Protein AF-A0A9D7SIC3-F1 (afdb_monomer_lite)

Foldseek 3Di:
DPPCVLVVVLVVVLVVLVVVDDPVCSVVVNVVSVVVSVVPDPDDDPVVVVVVVVVVVVVVVVVVVVVVVVVVVVVCVPDPVNVD

pLDDT: mean 85.75, std 11.19, range [50.44, 98.5]

Sequence (84 aa):
MIDTKPLDELARRVAALIAATPAKDVERNLRALLTSALGRLDLVTREEFDLQREALARSRERLAALEQQIAELEKRSRDPAARS

Secondary structure (DSSP, 8-state):
----HHHHHHHHHHHHHHHHS-TTTHHHHHHHHHHHHHHHS-PPPHHHHHHHHHHHHHHHHHHHHHHHHHHHHHHHHH-GGGG-

Structure (mmCIF, N/CA/C/O backbone):
data_AF-A0A9D7SIC3-F1
#
_entry.id   AF-A0A9D7SIC3-F1
#
loop_
_atom_site.group_PDB
_atom_site.id
_atom_site.type_symbol
_atom_site.label_atom_id
_atom_site.label_alt_id
_atom_site.label_comp_id
_atom_site.label_asym_id
_atom_site.label_entity_id
_atom_site.label_seq_id
_atom_site.pdbx_PDB_ins_code
_atom_site.Cartn_x
_atom_site.Cartn_y
_atom_site.Cartn_z
_atom_site.occupancy
_atom_site.B_iso_or_equiv
_atom_site.auth_seq_id
_atom_site.auth_comp_id
_atom_site.auth_asym_id
_atom_site.auth_atom_id
_atom_site.pdbx_PDB_model_num
ATOM 1 N N . MET A 1 1 ? -11.082 5.833 -8.668 1.00 56.75 1 MET A N 1
ATOM 2 C CA . MET A 1 1 ? -10.848 5.213 -9.991 1.00 56.75 1 MET A CA 1
ATOM 3 C C . MET A 1 1 ? -9.357 5.259 -10.241 1.00 56.75 1 MET A C 1
ATOM 5 O O . MET A 1 1 ? -8.768 6.280 -9.925 1.00 56.75 1 MET A O 1
ATOM 9 N N . ILE A 1 2 ? -8.745 4.174 -10.714 1.00 63.09 2 ILE A N 1
ATOM 10 C CA . ILE A 1 2 ? -7.331 4.205 -11.110 1.00 63.09 2 ILE A CA 1
ATOM 11 C C . ILE A 1 2 ? -7.238 5.089 -12.358 1.00 63.09 2 ILE A C 1
ATOM 13 O O . ILE A 1 2 ? -7.924 4.817 -13.343 1.00 63.09 2 ILE A O 1
ATOM 17 N N . ASP A 1 3 ? -6.441 6.154 -12.308 1.00 69.12 3 ASP A N 1
ATOM 18 C CA . ASP A 1 3 ? -6.184 7.0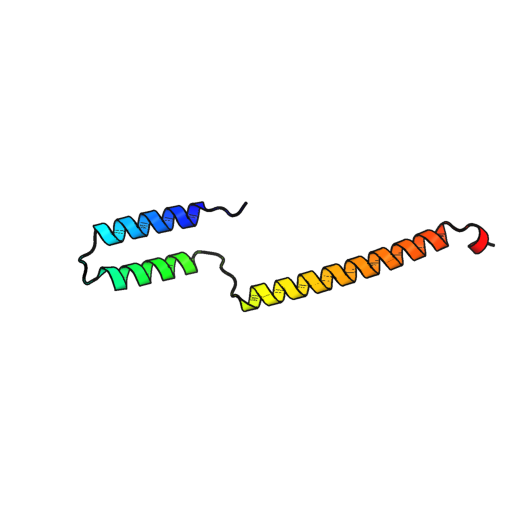01 -13.470 1.00 69.12 3 ASP A CA 1
ATOM 19 C C . ASP A 1 3 ? -5.349 6.219 -14.493 1.00 69.12 3 ASP A C 1
ATOM 21 O O . ASP A 1 3 ? -4.177 5.925 -14.270 1.00 69.12 3 ASP A O 1
ATOM 25 N N . THR A 1 4 ? -5.951 5.863 -15.629 1.00 76.56 4 THR A N 1
ATOM 26 C CA . THR A 1 4 ? -5.298 5.088 -16.703 1.00 76.56 4 THR A CA 1
ATOM 27 C C . THR A 1 4 ? -4.497 5.954 -17.678 1.00 76.56 4 THR A C 1
ATOM 29 O O . THR A 1 4 ? -3.707 5.433 -18.460 1.00 76.56 4 THR A O 1
ATOM 32 N N . LYS A 1 5 ? -4.638 7.284 -17.595 1.00 78.56 5 LYS A N 1
ATOM 33 C CA . LYS A 1 5 ? -3.924 8.278 -18.419 1.00 78.56 5 LYS A CA 1
ATOM 34 C C . LYS A 1 5 ? -2.407 8.034 -18.572 1.00 78.56 5 LYS A C 1
ATOM 36 O O . LYS A 1 5 ? -1.925 8.136 -19.700 1.00 78.56 5 LYS A O 1
ATOM 41 N N . PRO A 1 6 ? -1.633 7.699 -17.518 1.00 81.31 6 PRO A N 1
ATOM 42 C CA . PRO A 1 6 ? -0.200 7.423 -17.666 1.00 81.31 6 PRO A CA 1
ATOM 43 C C . PRO A 1 6 ? 0.105 6.158 -18.486 1.00 81.31 6 PRO A C 1
ATOM 45 O O . PRO A 1 6 ? 1.133 6.107 -19.162 1.00 81.31 6 PRO A O 1
ATOM 48 N N . LEU A 1 7 ? -0.785 5.158 -18.480 1.00 82.38 7 LEU A N 1
ATOM 49 C CA . LEU A 1 7 ? -0.646 3.956 -19.312 1.00 82.38 7 LEU A CA 1
ATOM 50 C C . LEU A 1 7 ? -0.913 4.274 -20.789 1.00 82.38 7 LEU A C 1
ATOM 52 O O . LEU A 1 7 ? -0.171 3.819 -21.659 1.00 82.38 7 LEU A O 1
ATOM 56 N N . ASP A 1 8 ? -1.917 5.107 -21.068 1.00 84.94 8 ASP A N 1
ATOM 57 C CA . ASP A 1 8 ? -2.235 5.550 -22.432 1.00 84.94 8 ASP A CA 1
ATOM 58 C C . ASP A 1 8 ? -1.091 6.375 -23.044 1.00 84.94 8 ASP A C 1
ATOM 60 O O . ASP A 1 8 ? -0.747 6.229 -24.221 1.00 84.94 8 ASP A O 1
ATOM 64 N N . GLU A 1 9 ? -0.453 7.230 -22.242 1.00 86.06 9 GLU A N 1
ATOM 65 C CA . GLU A 1 9 ? 0.706 8.008 -22.677 1.00 86.06 9 GLU A CA 1
ATOM 66 C C . GLU A 1 9 ? 1.936 7.123 -22.931 1.00 86.06 9 GLU A C 1
ATOM 68 O O . GLU A 1 9 ? 2.644 7.317 -23.926 1.00 86.06 9 GLU A O 1
ATOM 73 N N . LEU A 1 10 ? 2.165 6.111 -22.087 1.00 86.25 10 LEU A N 1
ATOM 74 C CA . LEU A 1 10 ? 3.209 5.109 -22.301 1.00 86.25 10 LEU A CA 1
ATOM 75 C C . LEU A 1 10 ? 2.998 4.352 -23.618 1.00 86.25 10 LEU A C 1
ATOM 77 O O . LEU A 1 10 ? 3.932 4.245 -24.413 1.00 86.25 10 LEU A O 1
ATOM 81 N N . ALA A 1 11 ? 1.776 3.878 -23.878 1.00 85.38 11 ALA A N 1
ATOM 82 C CA . ALA A 1 11 ? 1.436 3.150 -25.099 1.00 85.38 11 ALA A CA 1
ATOM 83 C C . ALA A 1 11 ? 1.715 3.985 -26.361 1.00 85.38 11 ALA A C 1
ATOM 85 O O . ALA A 1 11 ? 2.319 3.493 -27.318 1.00 85.38 11 ALA A O 1
ATOM 86 N N . ARG A 1 12 ? 1.361 5.278 -26.340 1.00 88.25 12 ARG A N 1
ATOM 87 C CA . ARG A 1 12 ? 1.662 6.215 -27.438 1.00 88.25 12 ARG A CA 1
ATOM 88 C C . ARG A 1 12 ? 3.165 6.409 -27.645 1.00 88.25 12 ARG A C 1
ATOM 90 O O . ARG A 1 12 ? 3.626 6.397 -28.785 1.00 88.25 12 ARG A O 1
ATOM 97 N N . ARG A 1 13 ? 3.938 6.559 -26.564 1.00 85.62 13 ARG A N 1
ATOM 98 C CA . ARG A 1 13 ? 5.403 6.719 -26.628 1.00 85.62 13 ARG A CA 1
ATOM 99 C C . ARG A 1 13 ? 6.098 5.466 -27.162 1.00 85.62 13 ARG A C 1
ATOM 101 O O . ARG A 1 13 ? 7.026 5.585 -27.957 1.00 85.62 13 ARG A O 1
ATOM 108 N N . VAL A 1 14 ? 5.625 4.281 -26.778 1.00 86.44 14 VAL A N 1
ATOM 109 C CA . VAL A 1 14 ? 6.115 2.994 -27.296 1.00 86.44 14 VAL A CA 1
ATOM 110 C C . VAL A 1 14 ? 5.841 2.864 -28.796 1.00 86.44 14 VAL A C 1
ATOM 112 O O . VAL A 1 14 ? 6.760 2.554 -29.551 1.00 86.44 14 VAL A O 1
ATOM 115 N N . ALA A 1 15 ? 4.617 3.160 -29.247 1.00 84.62 15 ALA A N 1
ATOM 116 C CA . ALA A 1 15 ? 4.260 3.104 -30.665 1.00 84.62 15 ALA A CA 1
ATOM 117 C C . ALA A 1 15 ? 5.113 4.061 -31.520 1.00 84.62 15 ALA A C 1
ATOM 119 O O . ALA A 1 15 ? 5.611 3.674 -32.577 1.00 84.62 15 ALA A O 1
ATOM 120 N N . ALA A 1 16 ? 5.340 5.286 -31.032 1.00 86.06 16 ALA A N 1
ATOM 121 C CA . ALA A 1 16 ? 6.196 6.264 -31.700 1.00 86.06 16 ALA A CA 1
ATOM 122 C C . ALA A 1 16 ? 7.661 5.801 -31.783 1.00 86.06 16 ALA A C 1
ATOM 124 O O . ALA A 1 16 ? 8.301 5.955 -32.822 1.00 86.06 16 ALA A O 1
ATOM 125 N N . LEU A 1 17 ? 8.186 5.196 -30.713 1.00 84.81 17 LEU A N 1
ATOM 126 C CA . LEU A 1 17 ? 9.559 4.696 -30.683 1.00 84.81 17 LEU A CA 1
ATOM 127 C C . LEU A 1 17 ? 9.759 3.514 -31.646 1.00 84.81 17 LEU A C 1
ATOM 129 O O . LEU A 1 17 ? 10.765 3.469 -32.351 1.00 84.81 17 LEU A O 1
ATOM 133 N N . ILE A 1 18 ? 8.795 2.594 -31.729 1.00 84.12 18 ILE A N 1
ATOM 134 C CA . ILE A 1 18 ? 8.833 1.476 -32.684 1.00 84.12 18 ILE A CA 1
ATOM 135 C C . ILE A 1 18 ? 8.827 1.993 -34.131 1.00 84.12 18 ILE A C 1
ATOM 137 O O . ILE A 1 18 ? 9.590 1.496 -34.952 1.00 84.12 18 ILE A O 1
ATOM 141 N N . ALA A 1 19 ? 8.019 3.012 -34.440 1.00 83.69 19 ALA A N 1
ATOM 142 C CA . ALA A 1 19 ? 7.954 3.597 -35.782 1.00 83.69 19 ALA A CA 1
ATOM 143 C C . ALA A 1 19 ? 9.229 4.366 -36.184 1.00 83.69 19 ALA A C 1
ATOM 145 O O . ALA A 1 19 ? 9.551 4.444 -37.367 1.00 83.69 19 ALA A O 1
ATOM 146 N N . ALA A 1 20 ? 9.949 4.941 -35.214 1.00 82.50 20 ALA A N 1
ATOM 147 C CA . ALA A 1 20 ? 11.104 5.808 -35.455 1.00 82.50 20 ALA A CA 1
ATOM 148 C C . ALA A 1 20 ? 12.470 5.096 -35.389 1.00 82.50 20 ALA A C 1
ATOM 150 O O . ALA A 1 20 ? 13.487 5.716 -35.702 1.00 82.50 20 ALA A O 1
ATOM 151 N N . THR A 1 21 ? 12.527 3.826 -34.969 1.00 78.44 21 THR A N 1
ATOM 152 C CA . THR A 1 21 ? 13.794 3.135 -34.672 1.00 78.44 21 THR A CA 1
ATOM 153 C C . THR A 1 21 ? 14.013 1.929 -35.595 1.00 78.44 21 THR A C 1
ATOM 155 O O . THR A 1 21 ? 13.087 1.142 -35.792 1.00 78.44 21 THR A O 1
ATOM 158 N N . PRO A 1 22 ? 15.233 1.705 -36.127 1.00 83.62 22 PRO A N 1
ATOM 159 C CA . PRO A 1 22 ? 15.560 0.480 -36.856 1.00 83.62 22 PRO A CA 1
AT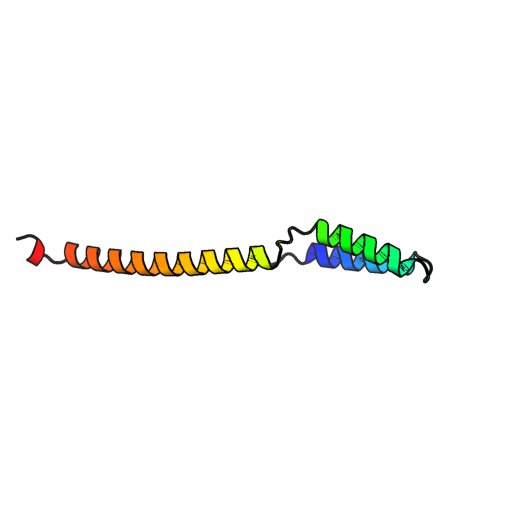OM 160 C C . PRO A 1 22 ? 15.296 -0.774 -36.014 1.00 83.62 22 PRO A C 1
ATOM 162 O O . PRO A 1 22 ? 15.618 -0.795 -34.827 1.00 83.62 22 PRO A O 1
ATOM 165 N N . ALA A 1 23 ? 14.797 -1.852 -36.632 1.00 77.31 23 ALA A N 1
ATOM 166 C CA . ALA A 1 23 ? 14.381 -3.083 -35.942 1.00 77.31 23 ALA A CA 1
ATOM 167 C C . ALA A 1 23 ? 15.437 -3.678 -34.983 1.00 77.31 23 ALA A C 1
ATOM 169 O O . ALA A 1 23 ? 15.079 -4.300 -33.988 1.00 77.31 23 ALA A O 1
ATOM 170 N N . LYS A 1 24 ? 16.732 -3.453 -35.250 1.00 75.62 24 LYS A N 1
ATOM 171 C CA . LYS A 1 24 ? 17.847 -3.927 -34.413 1.00 75.62 24 LYS A CA 1
ATOM 172 C C . LYS A 1 24 ? 18.011 -3.170 -33.085 1.00 75.62 24 LYS A C 1
ATOM 174 O O . LYS A 1 24 ? 18.570 -3.733 -32.153 1.00 75.62 24 LYS A O 1
ATOM 179 N N . ASP A 1 25 ? 17.522 -1.934 -32.982 1.00 83.44 25 ASP A N 1
ATOM 180 C CA . ASP A 1 25 ? 17.655 -1.080 -31.788 1.00 83.44 25 ASP A CA 1
ATOM 181 C C . ASP A 1 25 ? 16.336 -0.916 -31.009 1.00 83.44 25 ASP A C 1
ATOM 183 O O . ASP A 1 25 ? 16.327 -0.363 -29.904 1.00 83.44 25 ASP A O 1
ATOM 187 N N . VAL A 1 26 ? 15.220 -1.415 -31.560 1.00 85.56 26 VAL A N 1
ATOM 188 C CA . VAL A 1 26 ? 13.883 -1.331 -30.946 1.00 85.56 26 VAL A CA 1
ATOM 189 C C . VAL A 1 26 ? 13.873 -1.966 -29.560 1.00 85.56 26 VAL A C 1
ATOM 191 O O . VAL A 1 26 ? 13.389 -1.341 -28.623 1.00 85.56 26 VAL A O 1
ATOM 194 N N . GLU A 1 27 ? 14.437 -3.167 -29.398 1.00 83.00 27 GLU A N 1
ATOM 195 C CA . GLU A 1 27 ? 14.417 -3.889 -28.118 1.00 83.00 27 GLU A CA 1
ATOM 196 C C . GLU A 1 27 ? 15.098 -3.090 -26.997 1.00 83.00 27 GLU A C 1
ATOM 198 O O . GLU A 1 27 ? 14.524 -2.890 -25.922 1.00 83.00 27 GLU A O 1
ATOM 203 N N . ARG A 1 28 ? 16.304 -2.568 -27.261 1.00 86.25 28 ARG A N 1
ATOM 204 C CA . ARG A 1 28 ? 17.080 -1.790 -26.286 1.00 86.25 28 ARG A CA 1
ATOM 205 C C . ARG A 1 28 ? 16.345 -0.513 -25.883 1.00 86.25 28 ARG A C 1
ATOM 207 O O . ARG A 1 28 ? 16.230 -0.213 -24.694 1.00 86.25 28 ARG A O 1
ATOM 214 N N . ASN A 1 29 ? 15.843 0.229 -26.867 1.00 84.62 29 ASN A N 1
ATOM 215 C CA . ASN A 1 29 ? 15.160 1.498 -26.633 1.00 84.62 29 ASN A CA 1
ATOM 216 C C . ASN A 1 29 ? 13.795 1.293 -25.954 1.00 84.62 29 ASN A C 1
ATOM 218 O O . ASN A 1 29 ? 13.434 2.056 -25.058 1.00 84.62 29 ASN A O 1
ATOM 222 N N . LEU A 1 30 ? 13.073 0.225 -26.303 1.00 86.56 30 LEU A N 1
ATOM 223 C CA . LEU A 1 30 ? 11.820 -0.153 -25.656 1.00 86.56 30 LEU A CA 1
ATOM 224 C C . LEU A 1 30 ? 12.042 -0.510 -24.185 1.00 86.56 30 LEU A C 1
ATOM 226 O O . LEU A 1 30 ? 11.322 -0.014 -23.320 1.00 86.56 30 LEU A O 1
ATOM 230 N N . ARG A 1 31 ? 13.075 -1.304 -23.879 1.00 86.31 31 ARG A N 1
ATOM 231 C CA . ARG A 1 31 ? 13.426 -1.652 -22.497 1.00 86.31 31 ARG A CA 1
ATOM 232 C C . ARG A 1 31 ? 13.755 -0.411 -21.666 1.00 86.31 31 ARG A C 1
ATOM 234 O O . ARG A 1 31 ? 13.268 -0.290 -20.548 1.00 86.31 31 ARG A O 1
ATOM 241 N N . ALA A 1 32 ? 14.523 0.531 -22.214 1.00 87.62 32 ALA A N 1
ATOM 242 C CA . ALA A 1 32 ? 14.844 1.785 -21.532 1.00 87.62 32 ALA A CA 1
ATOM 243 C C . ALA A 1 32 ? 13.596 2.650 -21.265 1.00 87.62 32 ALA A C 1
ATOM 245 O O . ALA A 1 32 ? 13.434 3.172 -20.159 1.00 87.62 32 ALA A O 1
ATOM 246 N N . LEU A 1 33 ? 12.688 2.762 -22.243 1.00 87.12 33 LEU A N 1
ATOM 247 C CA . LEU A 1 33 ? 11.422 3.480 -22.073 1.00 87.12 33 LEU A CA 1
ATOM 248 C C . LEU A 1 33 ? 10.527 2.839 -21.011 1.00 87.12 33 LEU A C 1
ATOM 250 O O . LEU A 1 33 ? 10.004 3.557 -20.162 1.00 87.12 33 LEU A O 1
ATOM 254 N N . LEU A 1 34 ? 10.361 1.513 -21.038 1.00 87.12 34 LEU A N 1
ATOM 255 C CA . LEU A 1 34 ? 9.535 0.791 -20.069 1.00 87.12 34 LEU A CA 1
ATOM 256 C C . LEU A 1 34 ? 10.089 0.932 -18.651 1.00 87.12 34 LEU A C 1
ATOM 258 O O . LEU A 1 34 ? 9.332 1.251 -17.741 1.00 87.12 34 LEU A O 1
ATOM 262 N N . THR A 1 35 ? 11.403 0.787 -18.464 1.00 85.31 35 THR A N 1
ATOM 263 C CA . THR A 1 35 ? 12.041 0.998 -17.156 1.00 85.3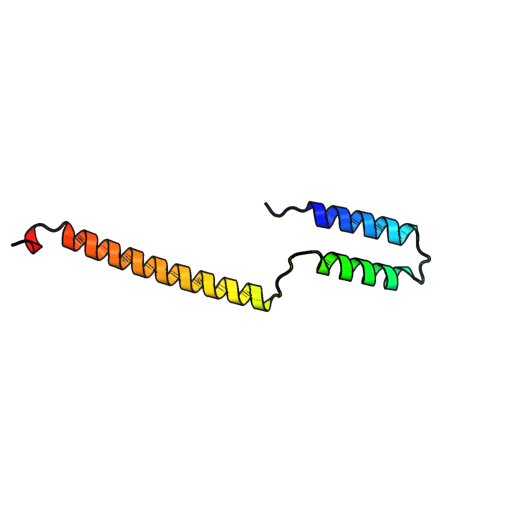1 35 THR A CA 1
ATOM 264 C C . THR A 1 35 ? 11.842 2.431 -16.659 1.00 85.31 35 THR A C 1
ATOM 266 O O . THR A 1 35 ? 11.493 2.635 -15.500 1.00 85.31 35 THR A O 1
ATOM 269 N N . SER A 1 36 ? 12.011 3.435 -17.528 1.00 86.62 36 SER A N 1
ATOM 270 C CA . SER A 1 36 ? 11.798 4.836 -17.147 1.00 86.62 36 SER A CA 1
ATOM 271 C C . SER A 1 36 ? 10.334 5.134 -16.821 1.00 86.62 36 SER A C 1
ATOM 273 O O . SER A 1 36 ? 10.055 5.887 -15.894 1.00 86.62 36 SER A O 1
ATOM 275 N N . ALA A 1 37 ? 9.394 4.550 -17.563 1.00 84.62 37 ALA A N 1
ATOM 276 C CA . ALA A 1 37 ? 7.971 4.751 -17.341 1.00 84.62 37 ALA A CA 1
ATOM 277 C C . ALA A 1 37 ? 7.476 4.061 -16.070 1.00 84.62 37 ALA A C 1
ATOM 279 O O . ALA A 1 37 ? 6.790 4.694 -15.276 1.00 84.62 37 ALA A O 1
ATOM 280 N N . LEU A 1 38 ? 7.869 2.804 -15.848 1.00 83.44 38 LEU A N 1
ATOM 281 C CA . LEU A 1 38 ? 7.545 2.070 -14.625 1.00 83.44 38 LEU A CA 1
ATOM 282 C C . LEU A 1 38 ? 8.168 2.740 -13.395 1.00 83.44 38 LEU A C 1
ATOM 284 O O . LEU A 1 38 ? 7.503 2.844 -12.378 1.00 83.44 38 LEU A O 1
ATOM 288 N N . GLY A 1 39 ? 9.387 3.280 -13.500 1.00 82.75 39 GLY A N 1
ATOM 289 C CA . GLY A 1 39 ? 10.012 4.040 -12.409 1.00 82.75 39 GLY A CA 1
ATOM 290 C C . GLY A 1 39 ? 9.377 5.410 -12.124 1.00 82.75 39 GLY A C 1
ATOM 291 O O . GLY A 1 39 ? 9.647 5.992 -11.080 1.00 82.75 39 GLY A O 1
ATOM 292 N N . ARG A 1 40 ? 8.556 5.948 -13.038 1.00 82.94 40 ARG A N 1
ATOM 293 C CA . ARG A 1 40 ? 7.766 7.178 -12.821 1.00 82.94 40 ARG A CA 1
ATOM 294 C C . ARG A 1 40 ? 6.387 6.903 -12.228 1.00 82.94 40 ARG A C 1
ATOM 296 O O . ARG A 1 40 ? 5.716 7.847 -11.819 1.00 82.94 40 ARG A O 1
ATOM 303 N N . LEU A 1 41 ? 5.938 5.651 -12.249 1.00 82.62 41 LEU A N 1
ATOM 304 C CA . LEU A 1 41 ? 4.736 5.242 -11.542 1.00 82.62 41 LEU A CA 1
ATOM 305 C C . LEU A 1 41 ? 5.101 5.074 -10.062 1.00 82.62 41 LEU A C 1
ATOM 307 O O . LEU A 1 41 ? 6.175 4.568 -9.747 1.00 82.62 41 LEU A O 1
ATOM 311 N N . ASP A 1 42 ? 4.209 5.494 -9.167 1.00 77.31 42 ASP A N 1
ATOM 312 C CA . ASP A 1 42 ? 4.342 5.288 -7.719 1.00 77.31 42 ASP A CA 1
ATOM 313 C C . ASP A 1 42 ? 4.058 3.811 -7.383 1.00 77.31 42 ASP A C 1
ATOM 315 O O . ASP A 1 42 ? 3.015 3.442 -6.841 1.00 77.31 42 ASP A O 1
ATOM 319 N N . LEU A 1 43 ? 4.931 2.930 -7.876 1.00 81.31 43 LEU A N 1
ATOM 320 C CA . LEU A 1 43 ? 4.814 1.487 -7.730 1.00 81.31 43 LEU A CA 1
ATOM 321 C C . LEU A 1 43 ? 5.405 1.086 -6.388 1.00 81.31 43 LEU A C 1
ATOM 323 O O . LEU A 1 43 ? 6.595 1.267 -6.144 1.00 81.31 43 LEU A O 1
ATOM 327 N N . VAL A 1 44 ? 4.582 0.461 -5.559 1.00 85.19 44 VAL A N 1
ATOM 328 C CA . VAL A 1 44 ? 5.066 -0.290 -4.404 1.00 85.19 44 VAL A CA 1
ATOM 329 C C . VAL A 1 44 ? 5.479 -1.687 -4.845 1.00 85.19 44 VAL A C 1
ATOM 331 O O . VAL A 1 44 ? 4.898 -2.278 -5.765 1.00 85.19 44 VAL A O 1
ATOM 334 N N . THR A 1 45 ? 6.488 -2.239 -4.186 1.00 89.06 45 THR A N 1
ATOM 335 C CA . THR A 1 45 ? 6.857 -3.637 -4.379 1.00 89.06 45 THR A CA 1
ATOM 336 C C . THR A 1 45 ? 5.705 -4.546 -3.962 1.00 89.06 45 THR A C 1
ATOM 338 O O . THR A 1 45 ? 4.836 -4.197 -3.156 1.00 89.06 45 THR A O 1
ATOM 341 N N . ARG A 1 46 ? 5.698 -5.765 -4.509 1.00 91.06 46 ARG A N 1
ATOM 342 C CA . ARG A 1 46 ? 4.700 -6.763 -4.121 1.00 91.06 46 ARG A CA 1
ATOM 343 C C . ARG A 1 46 ? 4.749 -7.062 -2.617 1.00 91.06 46 ARG A C 1
ATOM 345 O O . ARG A 1 46 ? 3.704 -7.240 -2.003 1.00 91.06 46 ARG A O 1
ATOM 352 N N . GLU A 1 47 ? 5.946 -7.078 -2.044 1.00 93.12 47 GLU A N 1
ATOM 353 C CA . GLU A 1 47 ? 6.166 -7.303 -0.617 1.00 93.12 47 GLU A CA 1
ATOM 354 C C . GLU A 1 47 ? 5.570 -6.178 0.241 1.00 93.12 47 GLU A C 1
ATOM 356 O O . GLU A 1 47 ? 4.816 -6.460 1.170 1.00 93.12 47 GLU A O 1
ATOM 361 N N . GLU A 1 48 ? 5.812 -4.909 -0.107 1.00 91.94 48 GLU A N 1
ATOM 362 C CA . GLU A 1 48 ? 5.217 -3.757 0.590 1.00 91.94 48 GLU A CA 1
ATOM 363 C C . GLU A 1 48 ? 3.687 -3.772 0.520 1.00 91.94 48 GLU A C 1
ATOM 365 O O . GLU A 1 48 ? 3.011 -3.492 1.513 1.00 91.94 48 GLU A O 1
ATOM 370 N N . PHE A 1 49 ? 3.130 -4.137 -0.636 1.00 94.44 49 PHE A N 1
ATOM 371 C CA . PHE A 1 49 ? 1.689 -4.290 -0.796 1.00 94.44 49 PHE A CA 1
ATOM 372 C C . PHE A 1 49 ? 1.121 -5.374 0.128 1.00 94.44 49 PHE A C 1
ATOM 374 O O . PHE A 1 49 ? 0.114 -5.148 0.805 1.00 94.44 49 PHE A O 1
ATOM 381 N N . ASP A 1 50 ? 1.762 -6.542 0.185 1.00 96.06 50 ASP A N 1
ATOM 382 C CA . ASP A 1 50 ? 1.313 -7.646 1.033 1.00 96.06 50 ASP A CA 1
ATOM 383 C C . ASP A 1 50 ? 1.439 -7.286 2.532 1.00 96.06 50 ASP A C 1
ATOM 385 O O . ASP A 1 50 ? 0.509 -7.542 3.304 1.00 96.06 50 ASP A O 1
ATOM 389 N N . LEU A 1 51 ? 2.494 -6.562 2.928 1.00 97.12 51 LEU A N 1
ATOM 390 C CA . LEU A 1 51 ? 2.660 -5.989 4.273 1.00 97.12 51 LEU A CA 1
ATOM 391 C C . LEU A 1 51 ? 1.523 -5.026 4.650 1.00 97.12 51 LEU A C 1
ATOM 393 O O . LEU A 1 51 ? 0.951 -5.119 5.740 1.00 97.12 51 LEU A O 1
ATOM 397 N N . GLN A 1 52 ? 1.160 -4.106 3.751 1.00 94.69 52 GLN A N 1
ATOM 398 C CA . GLN A 1 52 ? 0.051 -3.176 3.981 1.00 94.69 52 GLN A CA 1
ATOM 399 C C . GLN A 1 52 ? -1.294 -3.903 4.071 1.00 94.69 52 GLN A C 1
ATOM 401 O O . GLN A 1 52 ? -2.133 -3.555 4.907 1.00 94.69 52 GLN A O 1
ATOM 406 N N . ARG A 1 53 ? -1.504 -4.941 3.252 1.00 97.12 53 ARG A N 1
ATOM 407 C CA . ARG A 1 53 ? -2.707 -5.779 3.325 1.00 97.12 53 ARG A CA 1
ATOM 408 C C . ARG A 1 53 ? -2.837 -6.477 4.671 1.00 97.12 53 ARG A C 1
ATOM 410 O O . ARG A 1 53 ? -3.934 -6.486 5.231 1.00 97.12 53 ARG A O 1
ATOM 417 N N . GLU A 1 54 ? -1.750 -7.030 5.197 1.00 97.81 54 GLU A N 1
ATOM 418 C CA . GLU A 1 54 ? -1.746 -7.653 6.521 1.00 97.81 54 GLU A CA 1
ATOM 419 C C . GLU A 1 54 ? -2.017 -6.617 7.624 1.00 97.81 54 GLU A C 1
ATOM 421 O O . GLU A 1 54 ? -2.862 -6.826 8.496 1.00 97.81 54 GLU A O 1
ATOM 426 N N . ALA A 1 55 ? -1.370 -5.449 7.559 1.00 97.94 55 ALA A N 1
ATOM 427 C CA . ALA A 1 55 ? -1.608 -4.361 8.506 1.00 97.94 55 ALA A CA 1
ATOM 428 C C . ALA A 1 55 ? -3.076 -3.891 8.505 1.00 97.94 55 ALA A C 1
ATOM 430 O O . ALA A 1 55 ? -3.647 -3.633 9.573 1.00 97.94 55 ALA A O 1
ATOM 431 N N . LEU A 1 56 ? -3.710 -3.837 7.330 1.00 98.31 56 LEU A N 1
ATOM 432 C CA . LEU A 1 56 ? -5.129 -3.520 7.188 1.00 98.31 56 LEU A CA 1
ATOM 433 C C . LEU A 1 56 ? -6.023 -4.617 7.784 1.00 98.31 56 LEU A C 1
ATOM 435 O O . LEU A 1 56 ? -7.002 -4.296 8.459 1.00 98.31 56 LEU A O 1
ATOM 439 N N . ALA A 1 57 ? -5.692 -5.895 7.574 1.00 98.19 57 ALA A N 1
ATOM 440 C CA . ALA A 1 57 ? -6.424 -7.014 8.170 1.00 98.19 57 ALA A CA 1
ATOM 441 C C . ALA A 1 57 ? -6.401 -6.941 9.706 1.00 98.19 57 ALA A C 1
ATOM 443 O O . ALA A 1 57 ? -7.460 -6.910 10.333 1.00 98.19 57 ALA A O 1
ATOM 444 N N . ARG A 1 58 ? -5.217 -6.754 10.303 1.00 98.12 58 ARG A N 1
ATOM 445 C CA . ARG A 1 58 ? -5.067 -6.588 11.761 1.00 98.12 58 ARG A CA 1
ATOM 446 C C . ARG A 1 58 ? -5.821 -5.370 12.295 1.00 98.12 58 ARG A C 1
ATOM 448 O O . ARG A 1 58 ? -6.385 -5.410 13.385 1.00 98.12 58 ARG A O 1
ATOM 455 N N . SER A 1 59 ? -5.844 -4.273 11.538 1.00 98.00 59 SER A N 1
ATOM 456 C CA . SER A 1 59 ? -6.606 -3.075 11.916 1.00 98.00 59 SER A CA 1
ATOM 457 C C . SER A 1 59 ? -8.111 -3.347 11.954 1.00 98.00 59 SER A C 1
ATOM 459 O O . SER A 1 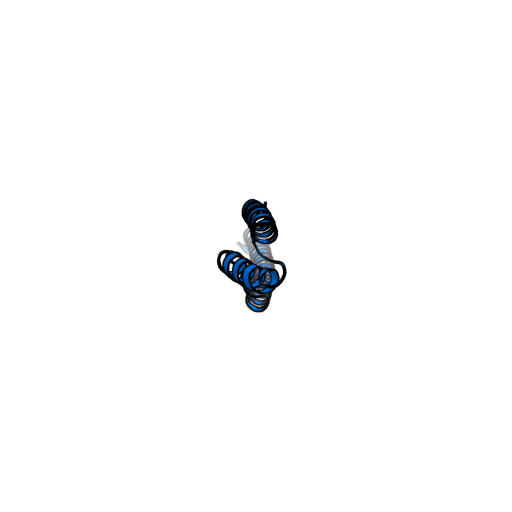59 ? -8.779 -2.906 12.884 1.00 98.00 59 SER A O 1
ATOM 461 N N . ARG A 1 60 ? -8.641 -4.116 10.993 1.00 98.38 60 ARG A N 1
ATOM 462 C CA . ARG A 1 60 ? -10.056 -4.521 10.976 1.00 98.38 60 ARG A CA 1
ATOM 463 C C . ARG A 1 60 ? -10.418 -5.413 12.160 1.00 98.38 60 ARG A C 1
ATOM 465 O O . ARG A 1 60 ? -11.457 -5.200 12.770 1.00 98.38 60 ARG A O 1
ATOM 472 N N . GLU A 1 61 ? -9.554 -6.359 12.515 1.00 98.25 61 GLU A N 1
ATOM 473 C CA . GLU A 1 61 ? -9.754 -7.213 13.694 1.00 98.25 61 GLU A CA 1
ATOM 474 C C . GLU A 1 61 ? -9.791 -6.392 14.987 1.00 98.25 61 GLU A C 1
ATOM 476 O O . GLU A 1 61 ? -10.687 -6.561 15.814 1.00 98.25 61 GLU A O 1
ATOM 481 N N . ARG A 1 62 ? -8.854 -5.448 15.144 1.00 97.88 62 ARG A N 1
ATOM 482 C CA . ARG A 1 62 ? -8.826 -4.541 16.301 1.00 97.88 62 ARG A CA 1
ATOM 483 C C . ARG A 1 62 ? -10.062 -3.650 16.365 1.00 97.88 62 ARG A C 1
ATOM 485 O O . ARG A 1 62 ? -10.600 -3.465 17.451 1.00 97.88 62 ARG A O 1
ATOM 492 N N . LEU A 1 63 ? -10.516 -3.121 15.226 1.00 98.50 63 LEU A N 1
ATOM 493 C CA . LEU A 1 63 ? -11.748 -2.333 15.156 1.00 98.50 63 LEU A CA 1
ATOM 494 C C . LEU A 1 63 ? -12.955 -3.157 15.606 1.00 98.50 63 LEU A C 1
ATOM 496 O O . LEU A 1 63 ? -13.670 -2.715 16.497 1.00 98.50 63 LEU A O 1
ATOM 500 N N . ALA A 1 64 ? -13.117 -4.376 15.090 1.00 98.06 64 ALA A N 1
ATOM 501 C CA . ALA A 1 64 ? -14.215 -5.255 15.489 1.00 98.06 64 ALA A CA 1
ATOM 502 C C . ALA A 1 64 ? -14.195 -5.572 16.998 1.00 98.06 64 ALA A C 1
ATOM 504 O O . ALA A 1 64 ? -15.235 -5.553 17.656 1.00 98.06 64 ALA A O 1
ATOM 505 N N . ALA A 1 65 ? -13.014 -5.815 17.575 1.00 98.00 65 ALA A N 1
ATOM 506 C CA . ALA A 1 65 ? -12.873 -6.053 19.012 1.00 98.00 65 ALA A CA 1
ATOM 507 C C . ALA A 1 65 ? -13.237 -4.816 19.855 1.00 98.00 65 ALA A C 1
ATOM 509 O O . ALA A 1 65 ? -13.877 -4.942 20.899 1.00 98.00 65 ALA A O 1
ATOM 510 N N . LEU A 1 66 ? -12.849 -3.618 19.411 1.00 97.75 66 LEU A N 1
ATOM 511 C CA . LEU A 1 66 ? -13.207 -2.369 20.087 1.00 97.75 66 LEU A CA 1
ATOM 512 C C . LEU A 1 66 ? -14.706 -2.074 19.977 1.00 97.75 66 LEU A C 1
ATOM 514 O O . LEU A 1 66 ? -15.317 -1.689 20.969 1.00 97.75 66 LEU A O 1
ATOM 518 N N . GLU A 1 67 ? -15.313 -2.303 18.811 1.00 97.56 67 GLU A N 1
ATOM 519 C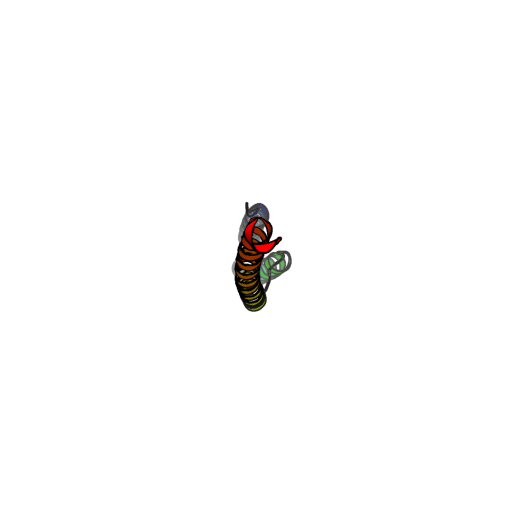 CA . GLU A 1 67 ? -16.761 -2.173 18.610 1.00 97.56 67 GLU A CA 1
ATOM 520 C C . GLU A 1 67 ? -17.544 -3.087 19.564 1.00 97.56 67 GLU A C 1
ATOM 522 O O . GLU A 1 67 ? -18.520 -2.652 20.176 1.00 97.56 67 GLU A O 1
ATOM 527 N N . GLN A 1 68 ? -17.082 -4.328 19.763 1.00 97.25 68 GLN A N 1
ATOM 528 C CA . GLN A 1 68 ? -17.671 -5.252 20.737 1.00 97.25 68 GLN A CA 1
ATOM 529 C C . GLN A 1 68 ? -17.552 -4.735 22.175 1.00 97.25 68 GLN A C 1
ATOM 531 O O . GLN A 1 68 ? -18.549 -4.703 22.896 1.00 97.25 68 GLN A O 1
ATOM 536 N N . GLN A 1 69 ? -16.363 -4.283 22.583 1.00 96.88 69 GLN A N 1
ATOM 537 C CA . GLN A 1 69 ? -16.150 -3.732 23.926 1.00 96.88 69 GLN A CA 1
ATOM 538 C C . GLN A 1 69 ? -17.027 -2.504 24.182 1.00 96.88 69 GLN A C 1
ATOM 540 O O . GLN A 1 69 ? -17.638 -2.391 25.244 1.00 96.88 69 GLN A O 1
ATOM 545 N N . ILE A 1 70 ? -17.137 -1.600 23.205 1.00 97.12 70 ILE A N 1
ATOM 546 C CA . ILE A 1 70 ? -18.012 -0.429 23.303 1.00 97.12 70 ILE A CA 1
ATOM 547 C C . ILE A 1 70 ? -19.467 -0.875 23.455 1.00 97.12 70 ILE A C 1
ATOM 549 O O . ILE A 1 70 ? -20.143 -0.405 24.366 1.00 97.12 70 ILE A O 1
ATOM 553 N N . ALA A 1 71 ? -19.939 -1.826 22.645 1.00 95.75 71 ALA A N 1
ATOM 554 C CA . ALA A 1 71 ? -21.306 -2.332 22.749 1.00 95.75 71 ALA A CA 1
ATOM 555 C C . ALA A 1 71 ? -21.604 -2.955 24.127 1.00 95.75 71 ALA A C 1
ATOM 557 O O . ALA A 1 71 ? -22.700 -2.786 24.666 1.00 95.75 71 ALA A O 1
ATOM 558 N N . GLU A 1 72 ? -20.647 -3.665 24.727 1.00 94.75 72 GLU A N 1
ATOM 559 C CA . GLU A 1 72 ? -20.780 -4.199 26.087 1.00 94.75 72 GLU A CA 1
ATOM 560 C C . GLU A 1 72 ? -20.834 -3.095 27.148 1.00 94.75 72 GLU A C 1
ATOM 562 O O . GLU A 1 72 ? -21.679 -3.139 28.048 1.00 94.75 72 GLU A O 1
ATOM 567 N N . LEU A 1 73 ? -19.966 -2.088 27.040 1.00 93.75 73 LEU A N 1
ATOM 568 C CA . LEU A 1 73 ? -19.943 -0.945 27.953 1.00 93.75 73 LEU A CA 1
ATOM 569 C C . LEU A 1 73 ? -21.224 -0.112 27.850 1.00 93.75 73 LEU A C 1
ATOM 571 O O . LEU A 1 73 ? -21.787 0.279 28.874 1.00 93.75 73 LEU A O 1
ATOM 575 N N . GLU A 1 74 ? -21.729 0.115 26.638 1.00 93.44 74 GLU A N 1
ATOM 576 C CA . GLU A 1 74 ? -22.995 0.809 26.413 1.00 93.44 74 GLU A CA 1
ATOM 577 C C . GLU A 1 74 ? -24.178 0.049 27.020 1.00 93.44 74 GLU A C 1
ATOM 579 O O . GLU A 1 74 ? -25.046 0.675 27.631 1.00 93.44 74 GLU A O 1
ATOM 584 N N . LYS A 1 75 ? -24.199 -1.288 26.915 1.00 92.75 75 LYS A N 1
ATOM 585 C CA . LYS A 1 75 ? -25.216 -2.129 27.570 1.00 92.75 75 LYS A CA 1
ATOM 586 C C . LYS A 1 75 ? -25.164 -1.988 29.089 1.00 92.75 75 LYS A C 1
ATOM 588 O O . LYS A 1 75 ? -26.194 -1.716 29.695 1.00 92.75 75 LYS A O 1
ATOM 593 N N . ARG A 1 76 ? -23.976 -2.102 29.697 1.00 89.06 76 ARG A N 1
ATOM 594 C CA . 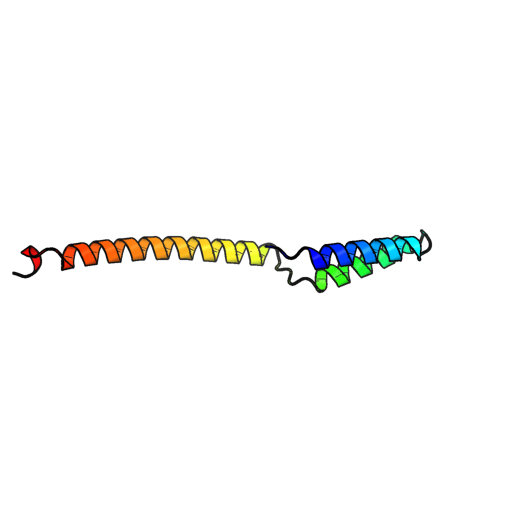ARG A 1 76 ? -23.794 -1.943 31.154 1.00 89.06 76 ARG A CA 1
ATOM 595 C C . ARG A 1 76 ? -24.181 -0.547 31.638 1.00 89.06 76 ARG A C 1
ATOM 597 O O . ARG A 1 76 ? -24.795 -0.411 32.686 1.00 89.06 76 ARG A O 1
ATOM 604 N N . SER A 1 77 ? -23.844 0.490 30.872 1.00 83.88 77 SER A N 1
ATOM 605 C CA . SER A 1 77 ? -24.178 1.879 31.207 1.00 83.88 77 SER A CA 1
ATOM 606 C C . SER A 1 77 ? -25.681 2.161 31.109 1.00 83.88 77 SER A C 1
ATOM 608 O O . SER A 1 77 ? -26.215 2.935 31.908 1.00 83.88 77 SER A O 1
ATOM 610 N N . ARG A 1 78 ? -26.380 1.542 30.148 1.00 78.94 78 ARG A N 1
ATOM 611 C CA . ARG A 1 78 ? -27.833 1.691 29.967 1.00 78.94 78 ARG A CA 1
ATOM 612 C C . ARG A 1 78 ? -28.670 0.825 30.901 1.00 78.94 78 ARG A C 1
ATOM 614 O O . ARG A 1 78 ? -29.871 1.062 30.950 1.00 78.94 78 ARG A O 1
ATOM 621 N N . ASP A 1 79 ? -28.081 -0.124 31.623 1.00 72.62 79 ASP A N 1
ATOM 622 C CA . ASP A 1 79 ? -28.814 -0.969 32.563 1.00 72.62 79 ASP A CA 1
ATOM 623 C C . ASP A 1 79 ? -29.039 -0.232 33.905 1.00 72.62 79 ASP A C 1
ATOM 625 O O . ASP A 1 79 ? -28.083 -0.000 34.655 1.00 72.62 79 ASP A O 1
ATOM 629 N N . PRO A 1 80 ? -30.278 0.189 34.234 1.00 58.34 80 PRO A N 1
ATOM 630 C CA . PRO A 1 80 ? -30.567 0.907 35.474 1.00 58.34 80 PRO A CA 1
ATOM 631 C C . PRO A 1 80 ? -30.392 0.039 36.731 1.00 58.34 80 PRO A C 1
ATOM 633 O O . PRO A 1 80 ? -30.251 0.597 37.818 1.00 58.34 80 PRO A O 1
ATOM 636 N N . ALA A 1 81 ? -30.340 -1.295 36.605 1.00 59.44 81 ALA A N 1
ATOM 637 C CA . ALA A 1 81 ? -30.120 -2.207 37.731 1.00 59.44 81 ALA A CA 1
ATOM 638 C C . ALA A 1 81 ? -28.665 -2.215 38.244 1.00 59.44 81 ALA A C 1
ATOM 640 O O . ALA A 1 81 ? -28.428 -2.609 39.380 1.00 59.44 81 ALA A O 1
ATOM 641 N N . ALA A 1 82 ? -27.698 -1.745 37.445 1.00 55.47 82 ALA A N 1
ATOM 642 C CA . ALA A 1 82 ? -26.283 -1.655 37.827 1.00 55.47 82 ALA A CA 1
ATOM 643 C C . ALA A 1 82 ? -25.904 -0.321 38.510 1.00 55.47 82 ALA A C 1
ATOM 645 O O . ALA A 1 82 ? -24.744 -0.124 38.872 1.00 55.47 82 ALA A O 1
ATOM 646 N N . ARG A 1 83 ? -26.857 0.617 38.646 1.00 54.62 83 ARG A N 1
ATOM 647 C CA . ARG A 1 83 ? -26.658 1.939 39.278 1.00 54.62 83 ARG A CA 1
ATOM 648 C C . ARG A 1 83 ? -27.180 2.034 40.721 1.00 54.62 83 ARG A C 1
ATOM 650 O O . ARG A 1 83 ? -27.131 3.126 41.282 1.00 54.62 83 ARG A O 1
ATOM 657 N N . SER A 1 84 ? -27.711 0.945 41.283 1.00 50.44 84 SER A N 1
ATOM 658 C CA . SER A 1 84 ? -28.124 0.837 42.697 1.00 50.44 84 SER A CA 1
ATOM 659 C C . SER A 1 84 ? -27.103 0.025 43.480 1.00 50.44 84 SER A C 1
ATOM 661 O O . SER A 1 84 ? -26.869 0.375 44.655 1.00 50.44 84 SER A O 1
#

Radius of gyration: 26.99 Å; chains: 1; bounding box: 48×16×80 Å